Protein AF-A0A956Z3G6-F1 (afdb_monomer_lite)

Radius of gyration: 27.06 Å; chains: 1; bounding box: 67×21×64 Å

Foldseek 3Di:
DPPVVVVVVVVVVVCVVVCVVPPDVQVVHDDPVLVVVCVPPDPVCSVVVVVCVVVVHDDPVVVLVVVLVVLVVVLVVVLVVLVVVLVVQLVVLVVDPNNVVSNVVSVVVVVVSVVVSVVSVVVSVVSVVPD

pLDDT: mean 86.23, std 11.04, range [49.12, 98.06]

Structure (mmCIF, N/CA/C/O backbone):
data_AF-A0A956Z3G6-F1
#
_entry.id   AF-A0A956Z3G6-F1
#
loop_
_atom_site.group_PDB
_atom_site.id
_atom_site.type_symbol
_atom_site.label_atom_id
_atom_site.label_alt_id
_atom_site.label_comp_id
_atom_site.label_asym_id
_atom_site.label_entity_id
_atom_site.label_seq_id
_atom_site.pdbx_PDB_ins_code
_atom_site.Cartn_x
_atom_site.Cartn_y
_atom_site.Cartn_z
_atom_site.occupancy
_atom_site.B_iso_or_equiv
_atom_site.auth_seq_id
_atom_site.auth_comp_id
_atom_site.auth_asym_id
_atom_site.auth_atom_id
_atom_site.pdbx_PDB_model_num
ATOM 1 N N . MET A 1 1 ? 24.821 -6.915 8.353 1.00 49.12 1 MET A N 1
ATOM 2 C CA . MET A 1 1 ? 24.614 -6.436 6.961 1.00 49.12 1 MET A CA 1
ATOM 3 C C . MET A 1 1 ? 25.472 -5.219 6.574 1.00 49.12 1 MET A C 1
ATOM 5 O O . MET A 1 1 ? 25.495 -4.902 5.392 1.00 49.12 1 MET A O 1
ATOM 9 N N . SER A 1 2 ? 26.184 -4.554 7.500 1.00 59.91 2 SER A N 1
ATOM 10 C CA . SER A 1 2 ? 26.998 -3.356 7.190 1.00 59.91 2 SER A CA 1
ATOM 11 C C . SER A 1 2 ? 28.413 -3.668 6.676 1.00 59.91 2 SER A C 1
ATOM 13 O O . SER A 1 2 ? 28.957 -2.922 5.877 1.00 59.91 2 SER A O 1
ATOM 15 N N . GLU A 1 3 ? 28.982 -4.803 7.076 1.00 60.00 3 GLU A N 1
ATOM 16 C CA . GLU A 1 3 ? 30.395 -5.154 6.854 1.00 60.00 3 GLU A CA 1
ATOM 17 C C . GLU A 1 3 ? 30.741 -5.454 5.382 1.00 60.00 3 GLU A C 1
ATOM 19 O O . GLU A 1 3 ? 31.799 -5.072 4.898 1.00 60.00 3 GLU A O 1
ATOM 24 N N . ARG A 1 4 ? 29.802 -6.040 4.618 1.00 61.00 4 ARG A N 1
ATOM 25 C CA . ARG A 1 4 ? 29.983 -6.312 3.176 1.00 61.00 4 ARG A CA 1
ATOM 26 C C . ARG A 1 4 ? 30.015 -5.057 2.304 1.00 61.00 4 ARG A C 1
ATOM 28 O O . ARG A 1 4 ? 30.568 -5.111 1.215 1.00 61.00 4 ARG A O 1
ATOM 35 N N . ARG A 1 5 ? 29.394 -3.962 2.753 1.00 66.38 5 ARG A N 1
ATOM 36 C CA . ARG A 1 5 ? 29.357 -2.703 1.996 1.00 66.38 5 ARG A CA 1
ATOM 37 C C . ARG A 1 5 ? 30.743 -2.053 2.006 1.00 66.38 5 ARG A C 1
ATOM 39 O O . ARG A 1 5 ? 31.281 -1.766 0.950 1.00 66.38 5 ARG A O 1
ATOM 46 N N . ASN A 1 6 ? 31.367 -2.028 3.184 1.00 82.31 6 ASN A N 1
ATOM 47 C CA . ASN A 1 6 ? 32.700 -1.466 3.387 1.00 82.31 6 ASN A CA 1
ATOM 48 C C . ASN A 1 6 ? 33.792 -2.191 2.581 1.00 82.31 6 ASN A C 1
ATOM 50 O O . ASN A 1 6 ? 34.652 -1.532 2.014 1.00 82.31 6 ASN A O 1
ATOM 54 N N . LEU A 1 7 ? 33.739 -3.528 2.485 1.00 88.00 7 LEU A N 1
ATOM 55 C CA . LEU A 1 7 ? 34.711 -4.292 1.690 1.00 88.00 7 LEU A CA 1
ATOM 56 C C . LEU A 1 7 ? 34.585 -4.004 0.186 1.00 88.00 7 LEU A C 1
ATOM 58 O O . LEU A 1 7 ? 35.588 -3.882 -0.509 1.00 88.00 7 LEU A O 1
ATOM 62 N N . ILE A 1 8 ? 33.355 -3.904 -0.328 1.00 88.88 8 ILE A N 1
ATOM 63 C CA . ILE A 1 8 ? 33.118 -3.586 -1.743 1.00 88.88 8 ILE A CA 1
ATOM 64 C C . ILE A 1 8 ? 33.605 -2.168 -2.053 1.00 88.88 8 ILE A C 1
ATOM 66 O O . ILE A 1 8 ? 34.256 -1.965 -3.075 1.00 88.88 8 ILE A O 1
ATOM 70 N N . ASP A 1 9 ? 33.340 -1.214 -1.162 1.00 87.69 9 ASP A N 1
ATOM 71 C CA . ASP A 1 9 ? 33.7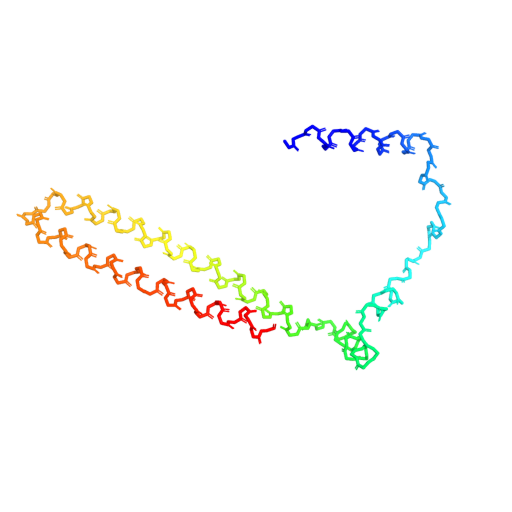77 0.173 -1.320 1.00 87.69 9 ASP A CA 1
ATOM 72 C C . ASP A 1 9 ? 35.314 0.291 -1.316 1.00 87.69 9 ASP A C 1
ATOM 74 O O . ASP A 1 9 ? 35.877 1.039 -2.117 1.00 87.69 9 ASP A O 1
ATOM 78 N N . GLU A 1 10 ? 36.006 -0.490 -0.478 1.00 89.50 10 GLU A N 1
ATOM 79 C CA . GLU A 1 10 ? 37.473 -0.553 -0.441 1.00 89.50 10 GLU A CA 1
ATOM 80 C C . GLU A 1 10 ? 38.055 -1.146 -1.735 1.00 89.50 10 GLU A C 1
ATOM 82 O O . GLU A 1 10 ? 38.951 -0.554 -2.337 1.00 89.50 10 GLU A O 1
ATOM 87 N N . ILE A 1 11 ? 37.485 -2.252 -2.231 1.00 91.44 11 ILE A N 1
ATOM 88 C CA . ILE A 1 11 ? 37.887 -2.881 -3.502 1.00 91.44 11 ILE A CA 1
ATOM 89 C C . ILE A 1 11 ? 37.675 -1.927 -4.684 1.00 91.44 11 ILE A C 1
ATOM 91 O O . ILE A 1 11 ? 38.543 -1.813 -5.553 1.00 91.44 11 ILE A O 1
ATOM 95 N N . LEU A 1 12 ? 36.534 -1.233 -4.722 1.00 89.12 12 LEU A N 1
ATOM 96 C CA . LEU A 1 12 ? 36.237 -0.247 -5.760 1.00 89.12 12 LEU A CA 1
ATOM 97 C C . LEU A 1 12 ? 37.218 0.925 -5.695 1.00 89.12 12 LEU A C 1
ATOM 99 O O . LEU A 1 12 ? 37.773 1.306 -6.724 1.00 89.12 12 LEU A O 1
ATOM 103 N N . GLY A 1 13 ? 37.475 1.466 -4.501 1.00 90.00 13 GLY A N 1
ATOM 104 C CA . GLY A 1 13 ? 38.431 2.556 -4.300 1.00 90.00 13 GLY A CA 1
ATOM 105 C C . GLY A 1 13 ? 39.847 2.192 -4.749 1.00 90.00 13 GLY A C 1
ATOM 106 O O . GLY A 1 13 ? 40.528 2.989 -5.394 1.00 90.00 13 GLY A O 1
ATOM 107 N N . ASP A 1 14 ? 40.277 0.967 -4.471 1.00 92.50 14 ASP A N 1
ATOM 108 C CA . ASP A 1 14 ? 41.540 0.404 -4.942 1.00 92.50 14 ASP A CA 1
ATOM 109 C C . ASP A 1 14 ? 41.616 0.286 -6.466 1.00 92.50 14 ASP A C 1
ATOM 111 O O . ASP A 1 14 ? 42.612 0.695 -7.064 1.00 92.50 14 ASP A O 1
ATOM 115 N N . ALA A 1 15 ? 40.561 -0.221 -7.103 1.00 88.75 15 ALA A N 1
ATOM 116 C CA . ALA A 1 15 ? 40.484 -0.333 -8.557 1.00 88.75 15 ALA A CA 1
ATOM 117 C C . ALA A 1 15 ? 40.485 1.047 -9.246 1.00 88.75 15 ALA A C 1
ATOM 119 O O . ALA A 1 15 ? 41.170 1.229 -10.254 1.00 88.75 15 ALA A O 1
ATOM 120 N N . PHE A 1 16 ? 39.816 2.051 -8.662 1.00 88.00 16 PHE A N 1
ATOM 121 C CA . PHE A 1 16 ? 39.911 3.446 -9.115 1.00 88.00 16 PHE A CA 1
ATOM 122 C C . PHE A 1 16 ? 41.337 3.992 -8.997 1.00 88.00 16 PHE A C 1
ATOM 124 O O . PHE A 1 16 ? 41.838 4.590 -9.945 1.00 88.00 16 PHE A O 1
ATOM 131 N N . ARG A 1 17 ? 42.028 3.757 -7.870 1.00 92.06 17 ARG A N 1
ATOM 132 C CA . ARG A 1 17 ? 43.427 4.193 -7.684 1.00 92.06 17 ARG A CA 1
ATOM 133 C C . ARG A 1 17 ? 44.393 3.536 -8.666 1.00 92.06 17 ARG A C 1
ATOM 135 O O . ARG A 1 17 ? 45.384 4.155 -9.040 1.00 92.06 17 ARG A O 1
ATOM 142 N N . ARG A 1 18 ? 44.117 2.294 -9.070 1.00 92.38 18 ARG A N 1
ATOM 143 C CA . ARG A 1 18 ? 44.897 1.561 -10.077 1.00 92.38 18 ARG A CA 1
ATOM 144 C C . ARG A 1 18 ? 44.564 1.962 -11.518 1.00 92.38 18 ARG A C 1
ATOM 146 O O . ARG A 1 18 ? 45.202 1.444 -12.430 1.00 92.38 18 ARG A O 1
ATOM 153 N N . GLY A 1 19 ? 43.604 2.867 -11.729 1.00 89.06 19 GLY A N 1
ATOM 154 C CA . GLY A 1 19 ? 43.183 3.289 -13.064 1.00 89.06 19 GLY A CA 1
ATOM 155 C C . GLY A 1 19 ? 42.500 2.173 -13.855 1.00 89.06 19 GLY A C 1
ATOM 156 O O . GLY A 1 19 ? 42.460 2.228 -15.077 1.00 89.06 19 GLY A O 1
ATOM 157 N N . GLU A 1 20 ? 41.949 1.148 -13.191 1.00 89.12 20 GLU A N 1
ATOM 158 C CA . GLU A 1 20 ? 41.285 0.019 -13.872 1.00 89.12 20 GLU A CA 1
ATOM 159 C C . GLU A 1 20 ? 40.021 0.446 -14.638 1.00 89.12 20 GLU A C 1
ATOM 161 O O . GLU A 1 20 ? 39.548 -0.268 -15.521 1.00 89.12 20 GLU A O 1
ATOM 166 N N . PHE A 1 21 ? 39.485 1.625 -14.314 1.00 84.94 21 PHE A N 1
ATOM 167 C CA . PHE A 1 21 ? 38.363 2.252 -15.011 1.00 84.94 21 PHE A CA 1
ATOM 168 C C . PHE A 1 21 ? 38.803 3.286 -16.061 1.00 84.94 21 PHE A C 1
ATOM 170 O O . PHE A 1 21 ? 37.958 3.795 -16.801 1.00 84.94 21 PHE A O 1
ATOM 177 N N . ASP A 1 22 ? 40.100 3.589 -16.160 1.00 84.94 22 ASP A N 1
ATOM 178 C CA . ASP A 1 22 ? 40.620 4.501 -17.172 1.00 84.94 22 ASP A CA 1
ATOM 179 C C . ASP A 1 22 ? 40.711 3.763 -18.516 1.00 84.94 22 ASP A C 1
ATOM 181 O O . ASP A 1 22 ? 41.276 2.677 -18.622 1.00 84.94 22 ASP A O 1
ATOM 185 N N . ASN A 1 23 ? 40.160 4.361 -19.576 1.00 82.00 23 ASN A N 1
ATOM 186 C CA . ASN A 1 23 ? 40.160 3.812 -20.942 1.00 82.00 23 ASN A CA 1
ATOM 187 C C . ASN A 1 23 ? 39.405 2.484 -21.135 1.00 82.00 23 ASN A C 1
ATOM 189 O O . ASN A 1 23 ? 39.747 1.703 -22.028 1.00 82.00 23 ASN A O 1
ATOM 193 N N . LEU A 1 24 ? 38.334 2.239 -20.373 1.00 86.00 24 LEU A N 1
ATOM 194 C CA . LEU A 1 24 ? 37.428 1.124 -20.658 1.00 86.00 24 LEU A CA 1
ATOM 195 C C . LEU A 1 24 ? 36.953 1.133 -22.125 1.00 86.00 24 LEU A C 1
ATOM 197 O O . LEU A 1 24 ? 36.757 2.209 -22.709 1.00 86.00 24 LEU A O 1
ATOM 201 N N . PRO A 1 25 ? 36.714 -0.041 -22.734 1.00 81.44 25 PRO A N 1
ATOM 202 C CA . PRO A 1 25 ? 36.127 -0.124 -24.064 1.00 81.44 25 PRO A CA 1
ATOM 203 C C . PRO A 1 25 ? 34.827 0.686 -24.137 1.00 81.44 25 PRO A C 1
ATOM 205 O O . PRO A 1 25 ? 33.892 0.453 -23.379 1.00 81.44 25 PRO A O 1
ATOM 208 N N . GLY A 1 26 ? 34.777 1.668 -25.038 1.00 78.25 26 GLY A N 1
ATOM 209 C CA . GLY A 1 26 ? 33.620 2.560 -25.169 1.00 78.25 26 GLY A CA 1
ATOM 210 C C . GLY A 1 26 ? 33.661 3.822 -24.299 1.00 78.25 26 GLY A C 1
ATOM 211 O O . GLY A 1 26 ? 32.722 4.610 -24.368 1.00 78.25 26 GLY A O 1
ATOM 212 N N . THR A 1 27 ? 34.742 4.074 -23.550 1.00 82.50 27 THR A N 1
ATOM 213 C CA . THR A 1 27 ? 34.944 5.338 -22.815 1.00 82.50 27 THR A CA 1
ATOM 214 C C . THR A 1 27 ? 34.772 6.542 -23.745 1.00 82.50 27 THR A C 1
ATOM 216 O O . THR A 1 27 ? 35.353 6.595 -24.830 1.00 82.50 27 THR A O 1
ATOM 219 N N . GLY A 1 28 ? 33.933 7.499 -23.340 1.00 81.00 28 GLY A N 1
ATOM 220 C CA . GLY A 1 28 ? 33.619 8.705 -24.117 1.00 81.00 28 GLY A CA 1
ATOM 221 C C . GLY A 1 28 ? 32.669 8.493 -25.303 1.00 81.00 28 GLY A C 1
ATOM 222 O O . GLY A 1 28 ? 32.290 9.466 -25.953 1.00 81.00 28 GLY A O 1
ATOM 223 N N . LYS A 1 29 ? 32.251 7.254 -25.589 1.00 81.69 29 LYS A N 1
ATOM 224 C CA . LYS A 1 29 ? 31.245 6.946 -26.611 1.00 81.69 29 LYS A CA 1
ATOM 225 C C . LYS A 1 29 ? 29.874 6.784 -25.958 1.00 81.69 29 LYS A C 1
ATOM 227 O O . LYS A 1 29 ? 29.766 6.357 -24.810 1.00 81.69 29 LYS A O 1
ATOM 232 N N . ARG A 1 30 ? 28.810 7.114 -26.698 1.00 77.31 30 ARG A N 1
ATOM 233 C CA . ARG A 1 30 ? 27.439 6.800 -26.274 1.00 77.31 30 ARG A CA 1
ATOM 234 C C . ARG A 1 30 ? 27.341 5.285 -26.082 1.00 77.31 30 ARG A C 1
ATOM 236 O O . ARG A 1 30 ? 27.703 4.532 -26.983 1.00 77.31 30 ARG A O 1
ATOM 243 N N . LEU A 1 31 ? 26.863 4.862 -24.915 1.00 73.75 31 LEU A N 1
ATOM 244 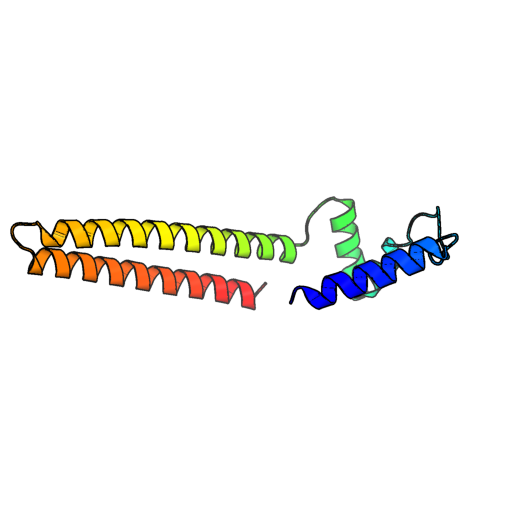C CA . LEU A 1 31 ? 26.532 3.463 -24.655 1.00 73.75 31 LEU A CA 1
ATOM 245 C C . LEU A 1 31 ? 25.527 2.988 -25.717 1.00 73.75 31 LEU A C 1
ATOM 247 O O . LEU A 1 31 ? 24.555 3.692 -25.999 1.00 73.75 31 LEU A O 1
ATOM 251 N N . ALA A 1 32 ? 25.742 1.808 -26.295 1.00 69.50 32 ALA A N 1
ATOM 252 C CA . ALA A 1 32 ? 24.835 1.201 -27.271 1.00 69.50 32 ALA A CA 1
A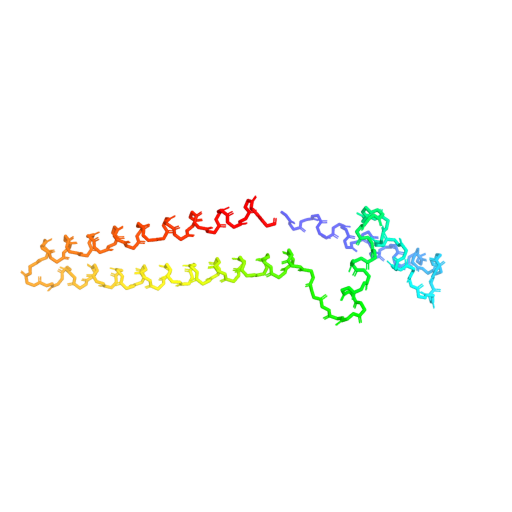TOM 253 C C . ALA A 1 32 ? 23.611 0.569 -26.574 1.00 69.50 32 ALA A C 1
ATOM 255 O O . ALA A 1 32 ? 23.315 -0.607 -26.730 1.00 69.50 32 ALA A O 1
ATOM 256 N N . ILE A 1 33 ? 22.907 1.359 -25.758 1.00 64.69 33 ILE A N 1
ATOM 257 C CA . ILE A 1 33 ? 21.830 0.873 -24.879 1.00 64.69 33 ILE A CA 1
ATOM 258 C C . ILE A 1 33 ? 20.611 0.399 -25.694 1.00 64.69 33 ILE A C 1
ATOM 260 O O . ILE A 1 33 ? 19.848 -0.444 -25.234 1.00 64.69 33 ILE A O 1
ATOM 264 N N . GLU A 1 34 ? 20.397 0.954 -26.893 1.00 60.88 34 GLU A N 1
ATOM 265 C CA . GLU A 1 34 ? 19.250 0.608 -27.741 1.00 60.88 34 GLU A CA 1
ATOM 266 C C . GLU A 1 34 ? 19.273 -0.849 -28.239 1.00 60.88 34 GLU A C 1
ATOM 268 O O . GLU A 1 34 ? 18.227 -1.495 -28.215 1.00 60.88 34 GLU A O 1
ATOM 273 N N . ASP A 1 35 ? 20.435 -1.379 -28.631 1.00 58.12 35 ASP A N 1
ATOM 274 C CA . ASP A 1 35 ? 20.545 -2.748 -29.162 1.00 58.12 35 ASP A CA 1
ATOM 275 C C . ASP A 1 35 ? 20.504 -3.802 -28.039 1.00 58.12 35 ASP A C 1
ATOM 277 O O . ASP A 1 35 ? 19.898 -4.870 -28.182 1.00 58.12 35 ASP A O 1
ATOM 281 N N . ASP A 1 36 ? 21.071 -3.475 -26.875 1.00 58.22 36 ASP A N 1
ATOM 282 C CA . ASP A 1 36 ? 21.125 -4.382 -25.725 1.00 58.22 36 ASP A CA 1
ATOM 283 C C . ASP A 1 36 ? 19.768 -4.525 -25.014 1.00 58.22 36 ASP A C 1
ATOM 285 O O . ASP A 1 36 ? 19.443 -5.602 -24.518 1.00 58.22 36 ASP A O 1
ATOM 289 N N . LEU A 1 37 ? 18.932 -3.477 -24.982 1.00 58.78 37 LEU A N 1
ATOM 290 C CA . LEU A 1 37 ? 17.595 -3.538 -24.365 1.00 58.78 37 LEU A CA 1
ATOM 291 C C . LEU A 1 37 ? 16.607 -4.381 -25.182 1.00 58.78 37 LEU A C 1
ATOM 293 O O . LEU A 1 37 ? 15.831 -5.145 -24.609 1.00 58.78 37 LEU A O 1
ATOM 297 N N . ASP A 1 38 ? 16.661 -4.281 -26.511 1.00 64.25 38 ASP A N 1
ATOM 298 C CA . ASP A 1 38 ? 15.790 -5.031 -27.423 1.00 64.25 38 ASP A CA 1
ATOM 299 C C . ASP A 1 38 ? 16.174 -6.518 -27.520 1.00 64.25 38 ASP A C 1
ATOM 301 O O . ASP A 1 38 ? 15.361 -7.348 -27.940 1.00 64.25 38 ASP A O 1
ATOM 305 N N . THR A 1 39 ? 17.388 -6.873 -27.087 1.00 66.62 39 THR A N 1
ATOM 306 C CA . THR A 1 39 ? 17.873 -8.259 -27.021 1.00 66.62 39 THR A CA 1
ATOM 307 C C . THR A 1 39 ? 17.097 -9.091 -25.993 1.00 66.62 39 THR A C 1
ATOM 309 O O . THR A 1 39 ? 16.864 -10.280 -26.215 1.00 66.62 39 THR A O 1
ATOM 312 N N . TYR A 1 40 ? 16.617 -8.469 -24.911 1.00 70.81 40 TYR A N 1
ATOM 313 C CA . TYR A 1 40 ? 15.788 -9.125 -23.889 1.00 70.81 40 TYR A CA 1
ATOM 314 C C . TYR A 1 40 ? 14.286 -9.091 -24.207 1.00 70.81 40 TYR A C 1
ATOM 316 O O . TYR A 1 40 ? 13.483 -9.637 -23.449 1.00 70.81 40 TYR A O 1
ATOM 324 N N . VAL A 1 41 ? 13.896 -8.465 -25.321 1.00 74.25 41 VAL A N 1
ATOM 325 C CA . VAL A 1 41 ? 12.508 -8.394 -25.785 1.00 74.25 41 VAL A CA 1
ATOM 326 C C . VAL A 1 41 ? 12.315 -9.394 -26.934 1.00 74.25 41 VAL A C 1
ATOM 328 O O . VAL A 1 41 ? 13.098 -9.386 -27.896 1.00 74.25 41 VAL A O 1
ATOM 331 N N . PRO A 1 42 ? 11.279 -10.254 -26.883 1.00 83.31 42 PRO A N 1
ATOM 332 C CA . PRO A 1 42 ? 10.936 -11.130 -27.998 1.00 83.31 42 PRO A CA 1
ATOM 333 C C . PRO A 1 42 ? 10.805 -10.341 -29.316 1.00 83.31 42 PRO A C 1
ATOM 335 O O . PRO A 1 42 ? 10.272 -9.225 -29.293 1.00 83.31 42 PRO A O 1
ATOM 338 N N . PRO A 1 43 ? 11.290 -10.865 -30.461 1.00 81.38 43 PRO A N 1
ATOM 339 C CA . PRO A 1 43 ? 11.285 -10.154 -31.744 1.00 81.38 43 PRO A CA 1
ATOM 340 C C . PRO A 1 43 ? 9.954 -9.494 -32.107 1.00 81.38 43 PRO A C 1
ATOM 342 O O . PRO A 1 43 ? 9.932 -8.359 -32.581 1.00 81.38 43 PRO A O 1
ATOM 345 N N . GLU A 1 44 ? 8.856 -10.186 -31.830 1.00 82.00 44 GLU A N 1
ATOM 346 C CA . GLU A 1 44 ? 7.483 -9.762 -32.072 1.00 82.00 44 GLU A CA 1
ATOM 347 C C . GLU A 1 44 ? 7.051 -8.536 -31.246 1.00 82.00 44 GLU A C 1
ATOM 349 O O . GLU A 1 44 ? 6.160 -7.803 -31.668 1.00 82.00 44 GLU A O 1
ATOM 354 N N . MET A 1 45 ? 7.691 -8.266 -30.102 1.00 80.00 45 MET A N 1
ATOM 355 C CA . MET A 1 45 ? 7.333 -7.169 -29.190 1.00 80.00 45 MET A CA 1
ATOM 356 C C . MET A 1 45 ? 8.232 -5.932 -29.322 1.00 80.00 45 MET A C 1
ATOM 358 O O . MET A 1 45 ? 7.848 -4.845 -28.884 1.00 80.00 45 MET A O 1
ATOM 362 N N . ARG A 1 46 ? 9.404 -6.051 -29.962 1.00 82.50 46 ARG A N 1
ATOM 363 C CA . ARG A 1 46 ? 10.381 -4.948 -30.073 1.00 82.50 46 ARG A CA 1
ATOM 364 C C . ARG A 1 46 ? 9.812 -3.711 -30.752 1.00 82.50 46 ARG A C 1
ATOM 366 O O . ARG A 1 46 ? 10.022 -2.605 -30.268 1.00 82.50 46 ARG A O 1
ATOM 373 N N . MET A 1 47 ? 9.073 -3.881 -31.852 1.00 78.19 47 MET A N 1
ATOM 374 C CA . MET A 1 47 ? 8.518 -2.742 -32.591 1.00 78.19 47 MET A CA 1
ATOM 375 C C . MET A 1 47 ? 7.506 -1.968 -31.738 1.00 78.19 47 MET A C 1
ATOM 377 O O . MET A 1 47 ? 7.577 -0.745 -31.665 1.00 78.19 47 MET A O 1
ATOM 381 N N . ALA A 1 48 ? 6.627 -2.675 -31.022 1.00 77.25 48 ALA A N 1
ATOM 382 C CA . ALA A 1 48 ? 5.664 -2.057 -30.115 1.00 77.25 48 ALA A CA 1
ATOM 383 C C . ALA A 1 48 ? 6.359 -1.311 -28.961 1.00 77.25 48 ALA A C 1
ATOM 385 O O . ALA A 1 48 ? 6.027 -0.162 -28.677 1.00 77.25 48 ALA A O 1
ATOM 386 N N . HIS A 1 49 ? 7.372 -1.919 -28.334 1.00 73.88 49 HIS A N 1
ATOM 387 C CA . HIS A 1 49 ? 8.142 -1.284 -27.258 1.00 73.88 49 HIS A CA 1
ATOM 388 C C . HIS A 1 49 ? 8.922 -0.054 -27.739 1.00 73.88 49 HIS A C 1
ATOM 390 O O . HIS A 1 49 ? 8.948 0.969 -27.051 1.00 73.88 49 HIS A O 1
ATOM 396 N N . ARG A 1 50 ? 9.520 -0.123 -28.933 1.00 76.19 50 ARG A N 1
ATOM 397 C CA . ARG A 1 50 ? 10.251 0.995 -29.536 1.00 76.19 50 ARG A CA 1
ATOM 398 C C . ARG A 1 50 ? 9.317 2.166 -29.847 1.00 76.19 50 ARG A C 1
ATOM 400 O O . ARG A 1 50 ? 9.635 3.290 -29.474 1.00 76.19 50 ARG A O 1
ATOM 407 N N . MET A 1 51 ? 8.130 1.900 -30.397 1.00 76.81 51 MET A N 1
ATOM 408 C CA . MET A 1 51 ? 7.104 2.927 -30.629 1.00 76.81 51 MET A CA 1
ATOM 409 C C . MET A 1 51 ? 6.625 3.584 -29.327 1.00 76.81 51 MET A C 1
ATOM 411 O O . MET A 1 51 ? 6.466 4.804 -29.279 1.00 76.81 51 MET A O 1
ATOM 415 N N . LEU A 1 52 ? 6.428 2.812 -28.252 1.00 77.50 52 LEU A N 1
ATOM 416 C CA . LEU A 1 52 ? 6.080 3.360 -26.932 1.00 77.50 52 LEU A CA 1
ATOM 417 C C . LEU A 1 52 ? 7.194 4.265 -26.385 1.00 77.50 52 LEU A C 1
ATOM 419 O O . LEU A 1 52 ? 6.925 5.376 -25.929 1.00 77.50 52 LEU A O 1
ATOM 423 N N . LYS A 1 53 ? 8.455 3.831 -26.495 1.00 71.56 53 LYS A N 1
ATOM 424 C CA . LYS A 1 53 ? 9.623 4.613 -26.069 1.00 71.56 53 LYS A CA 1
ATOM 425 C C . LYS A 1 53 ? 9.754 5.920 -26.860 1.00 71.56 53 LYS A C 1
ATOM 427 O O . LYS A 1 53 ? 9.958 6.970 -26.260 1.00 71.56 53 LYS A O 1
ATOM 432 N N . GLU A 1 54 ? 9.604 5.867 -28.182 1.00 75.00 54 GLU A N 1
ATOM 433 C CA . GLU A 1 54 ? 9.687 7.033 -29.076 1.00 75.00 54 GLU A CA 1
ATOM 434 C C . GLU A 1 54 ? 8.540 8.031 -28.866 1.00 75.00 54 GLU A C 1
ATOM 436 O O . GLU A 1 54 ? 8.748 9.239 -28.955 1.00 75.00 54 GLU A O 1
ATOM 441 N N . SER A 1 55 ? 7.344 7.548 -28.524 1.00 78.31 55 SER A N 1
ATOM 442 C CA . SER A 1 55 ? 6.187 8.392 -28.183 1.00 78.31 55 SER A CA 1
ATOM 443 C C . SER A 1 55 ? 6.204 8.902 -26.737 1.00 78.31 55 SER A C 1
ATOM 445 O O . SER A 1 55 ? 5.278 9.595 -26.314 1.00 78.31 55 SER A O 1
ATOM 447 N N . ASN A 1 56 ? 7.262 8.594 -25.977 1.00 72.81 56 ASN A N 1
ATOM 448 C CA . ASN A 1 56 ? 7.403 8.943 -24.565 1.00 72.81 56 ASN A CA 1
ATOM 449 C C . ASN A 1 56 ? 6.245 8.391 -23.697 1.00 72.81 56 ASN A C 1
ATOM 451 O O . ASN A 1 56 ? 5.890 8.977 -22.668 1.00 72.81 56 ASN A O 1
ATOM 455 N N . MET A 1 57 ? 5.655 7.266 -24.122 1.00 75.25 57 MET A N 1
ATOM 456 C CA . MET A 1 57 ? 4.552 6.564 -23.464 1.00 75.25 57 MET A CA 1
ATOM 457 C C . MET A 1 57 ? 5.074 5.384 -22.636 1.00 75.25 57 MET A C 1
ATOM 459 O O . MET A 1 57 ? 6.070 4.742 -22.962 1.00 75.25 57 MET A O 1
ATOM 463 N N . THR A 1 58 ? 4.396 5.103 -21.524 1.00 77.50 58 THR A N 1
ATOM 464 C CA . THR A 1 58 ? 4.769 4.027 -20.597 1.00 77.50 58 THR A CA 1
ATOM 465 C C . THR A 1 58 ? 4.009 2.747 -20.958 1.00 77.50 58 THR A C 1
ATOM 467 O O . THR A 1 58 ? 2.793 2.832 -21.112 1.00 77.50 58 THR A O 1
ATOM 470 N N . PRO A 1 59 ? 4.673 1.580 -21.069 1.00 82.00 59 PRO A N 1
ATOM 471 C CA . PRO A 1 59 ? 3.993 0.297 -21.234 1.00 82.00 59 PRO A CA 1
ATOM 472 C C . PRO A 1 59 ? 2.917 0.046 -20.172 1.00 82.00 59 PRO A C 1
ATOM 474 O O . PRO A 1 59 ? 3.118 0.359 -18.995 1.00 82.00 59 PRO A O 1
ATOM 477 N N . ASP A 1 60 ? 1.813 -0.582 -20.577 1.00 82.06 60 ASP A N 1
ATOM 478 C CA . ASP A 1 60 ? 0.634 -0.790 -19.724 1.00 82.06 60 ASP A CA 1
ATOM 479 C C . ASP A 1 60 ? 0.964 -1.516 -18.412 1.00 82.06 60 ASP A C 1
ATOM 481 O O . ASP A 1 60 ? 0.493 -1.118 -17.350 1.00 82.06 60 ASP A O 1
ATOM 485 N N . TRP A 1 61 ? 1.849 -2.517 -18.447 1.00 83.38 61 TRP A N 1
ATOM 486 C CA . TRP A 1 61 ? 2.273 -3.265 -17.258 1.00 83.38 61 TRP A CA 1
ATOM 487 C C . TRP A 1 61 ? 3.059 -2.405 -16.250 1.00 83.38 61 TRP A C 1
ATOM 489 O O . TRP A 1 61 ? 2.923 -2.596 -15.041 1.00 83.38 61 TRP A O 1
ATOM 499 N N . ILE A 1 62 ? 3.840 -1.415 -16.710 1.00 87.06 62 ILE A N 1
ATOM 500 C CA . ILE A 1 62 ? 4.516 -0.457 -15.815 1.00 87.06 62 ILE A CA 1
ATOM 501 C C . ILE A 1 62 ? 3.477 0.459 -15.168 1.00 87.06 62 ILE A C 1
ATOM 503 O O . ILE A 1 62 ? 3.534 0.715 -13.962 1.00 87.06 62 ILE A O 1
ATOM 507 N N . ALA A 1 63 ? 2.528 0.959 -15.963 1.00 89.19 63 ALA A N 1
ATOM 508 C CA . ALA A 1 63 ? 1.469 1.829 -15.467 1.00 89.19 63 ALA A CA 1
ATOM 509 C C . ALA A 1 63 ? 0.583 1.105 -14.437 1.00 89.19 63 ALA A C 1
ATOM 511 O O . ALA A 1 63 ? 0.315 1.653 -13.364 1.00 89.19 63 ALA A O 1
ATOM 512 N N . GLU A 1 64 ? 0.191 -0.138 -14.719 1.00 91.69 64 GLU A N 1
ATOM 513 C CA . GLU A 1 64 ? -0.610 -0.965 -13.814 1.00 91.69 64 GLU A CA 1
ATOM 514 C C . GLU A 1 64 ? 0.172 -1.336 -12.548 1.00 91.69 64 GLU A C 1
ATOM 516 O O . GLU A 1 64 ? -0.364 -1.219 -11.444 1.00 91.69 64 GLU A O 1
ATOM 521 N N . GLY A 1 65 ? 1.464 -1.665 -12.671 1.00 92.88 65 GLY A N 1
ATOM 522 C CA . GLY A 1 65 ? 2.348 -1.888 -11.525 1.00 92.88 65 GLY A CA 1
ATOM 523 C C . GLY A 1 65 ? 2.392 -0.683 -10.583 1.00 92.88 65 GLY A C 1
ATOM 524 O O . GLY A 1 65 ? 2.150 -0.818 -9.382 1.00 92.88 65 GLY A O 1
ATOM 525 N N . LYS A 1 66 ? 2.574 0.524 -11.129 1.00 93.19 66 LYS A N 1
ATOM 526 C CA . LYS A 1 66 ? 2.530 1.764 -10.341 1.00 93.19 66 LYS A CA 1
ATOM 527 C C . LYS A 1 66 ? 1.162 1.988 -9.689 1.00 93.19 66 LYS A C 1
ATOM 529 O O . LYS A 1 66 ? 1.077 2.359 -8.520 1.00 93.19 66 LYS A O 1
ATOM 534 N N . ALA A 1 67 ? 0.076 1.716 -10.410 1.00 95.38 67 ALA A N 1
ATOM 535 C CA . ALA A 1 67 ? -1.275 1.826 -9.867 1.00 95.38 67 ALA A CA 1
ATOM 536 C C . ALA A 1 67 ? -1.549 0.812 -8.736 1.00 95.38 67 ALA A C 1
ATOM 538 O O . ALA A 1 67 ? -2.364 1.078 -7.844 1.00 95.38 67 ALA A O 1
ATOM 539 N N . ILE A 1 68 ? -0.911 -0.361 -8.762 1.00 96.75 68 ILE A N 1
ATOM 540 C CA . ILE A 1 68 ? -0.952 -1.352 -7.680 1.00 96.75 68 ILE A CA 1
ATOM 541 C C . ILE A 1 68 ? -0.188 -0.837 -6.456 1.00 96.75 68 ILE A C 1
ATOM 543 O O . ILE A 1 68 ? -0.735 -0.870 -5.351 1.00 96.75 68 ILE A O 1
ATOM 547 N N . GLU A 1 69 ? 1.027 -0.316 -6.639 1.00 96.62 69 GLU A N 1
ATOM 548 C CA . GLU A 1 69 ? 1.835 0.272 -5.560 1.00 96.62 69 GLU A CA 1
ATOM 549 C C . GLU A 1 69 ? 1.101 1.429 -4.865 1.00 96.62 69 GLU A C 1
ATOM 551 O O . GLU A 1 69 ? 0.986 1.464 -3.634 1.00 96.62 69 GLU A O 1
ATOM 556 N N . ASP A 1 70 ? 0.507 2.335 -5.644 1.00 97.69 70 ASP A N 1
ATOM 557 C CA . ASP A 1 70 ? -0.284 3.452 -5.123 1.00 97.69 70 ASP A CA 1
ATOM 558 C C . ASP A 1 70 ? -1.514 2.965 -4.338 1.00 97.69 70 ASP A C 1
ATOM 560 O O . ASP A 1 70 ? -1.841 3.497 -3.265 1.00 97.69 70 ASP A O 1
ATOM 564 N N . ALA A 1 71 ? -2.189 1.921 -4.831 1.00 97.06 71 ALA A N 1
ATOM 565 C CA . ALA A 1 71 ? -3.321 1.308 -4.142 1.00 97.06 71 ALA A CA 1
ATOM 566 C C . ALA A 1 71 ? -2.903 0.676 -2.804 1.00 97.06 71 ALA A C 1
ATOM 568 O O . ALA A 1 71 ? -3.590 0.876 -1.796 1.00 97.06 71 ALA A O 1
ATOM 569 N N . GLN A 1 72 ? -1.764 -0.023 -2.760 1.00 97.75 72 GLN A N 1
ATOM 570 C CA . GLN A 1 72 ? -1.202 -0.577 -1.526 1.00 97.75 72 GLN A CA 1
ATOM 571 C C . GLN A 1 72 ? -0.867 0.530 -0.520 1.00 97.75 72 GLN A C 1
ATOM 573 O O . GLN A 1 72 ? -1.296 0.469 0.637 1.00 97.75 72 GLN A O 1
ATOM 578 N N . ALA A 1 73 ? -0.166 1.580 -0.956 1.00 97.81 73 ALA A N 1
ATOM 579 C CA . ALA A 1 73 ? 0.198 2.704 -0.099 1.00 97.81 73 ALA A CA 1
ATOM 580 C C . ALA A 1 73 ? -1.043 3.395 0.489 1.00 97.81 73 ALA A C 1
ATOM 582 O O . ALA A 1 73 ? -1.096 3.700 1.686 1.00 97.81 73 ALA A O 1
ATO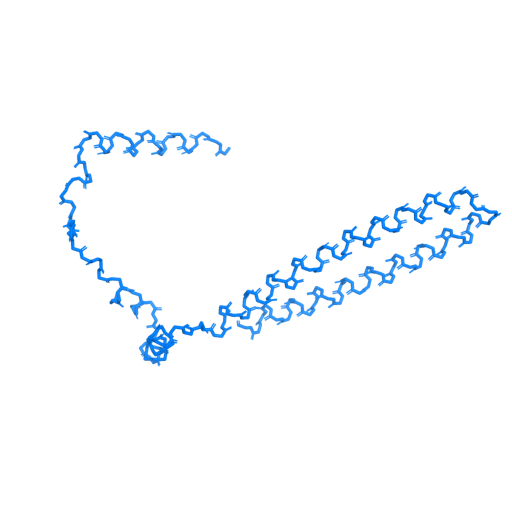M 583 N N . LYS A 1 74 ? -2.080 3.609 -0.330 1.00 97.81 74 LYS A N 1
ATOM 584 C CA . LYS A 1 74 ? -3.358 4.179 0.116 1.00 97.81 74 LYS A CA 1
ATOM 585 C C . LYS A 1 74 ? -4.063 3.277 1.129 1.00 97.81 74 LYS A C 1
ATOM 587 O O . LYS A 1 74 ? -4.568 3.779 2.137 1.00 97.81 74 LYS A O 1
ATOM 592 N N . LEU A 1 75 ? -4.081 1.967 0.891 1.00 97.50 75 LEU A N 1
ATOM 593 C CA . LEU A 1 75 ? -4.705 0.996 1.784 1.00 97.50 75 LEU A CA 1
ATOM 594 C C . LEU A 1 75 ? -4.013 0.958 3.155 1.00 97.50 75 LEU A C 1
ATOM 596 O O . LEU A 1 75 ? -4.690 0.986 4.184 1.00 97.50 75 LEU A O 1
ATOM 600 N N . LEU A 1 76 ? -2.677 0.984 3.183 1.00 96.94 76 LEU A N 1
ATOM 601 C CA . LEU A 1 76 ? -1.899 1.032 4.424 1.00 96.94 76 LEU A CA 1
ATOM 602 C C . LEU A 1 76 ? -2.157 2.317 5.220 1.00 96.94 76 LEU A C 1
ATOM 604 O O . LEU A 1 76 ? -2.403 2.251 6.425 1.00 96.94 76 LEU A O 1
ATOM 608 N N . ARG A 1 77 ? -2.172 3.483 4.557 1.00 98.06 77 ARG A N 1
ATOM 609 C CA . ARG A 1 77 ? -2.496 4.769 5.207 1.00 98.06 77 ARG A CA 1
ATOM 610 C C . ARG A 1 77 ? -3.892 4.752 5.826 1.00 98.06 77 ARG A C 1
ATOM 612 O O . ARG A 1 77 ? -4.073 5.207 6.954 1.00 98.06 77 ARG A O 1
ATOM 619 N N . LYS A 1 78 ? -4.874 4.198 5.109 1.00 97.00 78 LYS A N 1
ATOM 620 C CA . LYS A 1 78 ? -6.248 4.060 5.602 1.00 97.00 78 LYS A CA 1
ATOM 621 C C . LYS A 1 78 ? -6.321 3.139 6.821 1.00 97.00 78 LYS A C 1
ATOM 623 O O . LYS A 1 78 ? -6.900 3.535 7.826 1.00 97.00 78 LYS A O 1
ATOM 628 N N . LEU A 1 79 ? -5.678 1.968 6.774 1.00 96.06 79 LEU A N 1
ATOM 629 C CA . LEU A 1 79 ? -5.635 1.042 7.911 1.00 96.06 79 LEU A CA 1
ATOM 630 C C . LEU A 1 79 ? -5.005 1.694 9.151 1.00 96.06 79 LEU A C 1
ATOM 632 O O . LEU A 1 79 ? -5.516 1.533 10.256 1.00 96.06 79 LEU A O 1
ATOM 636 N N . GLN A 1 80 ? -3.920 2.455 8.976 1.00 96.31 80 GLN A N 1
ATOM 637 C CA . GLN A 1 80 ? -3.288 3.198 10.069 1.00 96.31 80 GLN A CA 1
ATOM 638 C C . GLN A 1 80 ? -4.229 4.252 10.671 1.00 96.31 80 GLN A C 1
ATOM 640 O O . GLN A 1 80 ? -4.301 4.378 11.894 1.00 96.31 80 GLN A O 1
ATOM 645 N N . ALA A 1 81 ? -4.956 4.999 9.836 1.00 96.56 81 ALA A N 1
ATOM 646 C CA . ALA A 1 81 ? -5.936 5.980 10.299 1.00 96.56 81 ALA A CA 1
ATOM 647 C C . ALA A 1 81 ? -7.099 5.314 11.056 1.00 96.56 81 ALA A C 1
ATOM 649 O O . ALA A 1 81 ? -7.437 5.747 12.159 1.00 96.56 81 ALA A O 1
ATOM 650 N N . ASP A 1 82 ? -7.649 4.224 10.516 1.00 96.38 82 ASP A N 1
ATOM 651 C CA . ASP A 1 82 ? -8.719 3.457 11.157 1.00 96.38 82 ASP A CA 1
ATOM 652 C C . ASP A 1 82 ? -8.259 2.871 12.502 1.00 96.38 82 ASP A C 1
ATOM 654 O O . ASP A 1 82 ? -8.984 2.951 13.494 1.00 96.38 82 ASP A O 1
ATOM 658 N N . ALA A 1 83 ? -7.035 2.339 12.575 1.00 94.44 83 ALA A N 1
ATOM 659 C CA . ALA A 1 83 ? -6.466 1.807 13.812 1.00 94.44 83 ALA A CA 1
ATOM 660 C C . ALA A 1 83 ? -6.332 2.887 14.899 1.00 94.44 83 ALA A C 1
ATOM 662 O O . ALA A 1 83 ? -6.699 2.643 16.050 1.00 94.44 83 ALA A O 1
ATOM 663 N N . ARG A 1 84 ? -5.869 4.094 14.538 1.00 96.25 84 ARG A N 1
ATOM 664 C CA . ARG A 1 84 ? -5.795 5.239 15.465 1.00 96.25 84 ARG A CA 1
ATOM 665 C C . ARG A 1 84 ? -7.177 5.647 15.969 1.00 96.25 84 ARG A C 1
ATOM 667 O O . ARG A 1 84 ? -7.351 5.853 17.168 1.00 96.25 84 ARG A O 1
ATOM 674 N N . LEU A 1 85 ? -8.161 5.722 15.072 1.00 95.06 85 LEU A N 1
ATOM 675 C CA . LEU A 1 85 ? -9.536 6.064 15.433 1.00 95.06 85 LEU A CA 1
ATOM 676 C C . LEU A 1 85 ? -10.125 5.042 16.413 1.00 95.06 85 LEU A C 1
ATOM 678 O O . LEU A 1 85 ? -10.677 5.419 17.444 1.00 95.06 85 LEU A O 1
ATOM 682 N N . ILE A 1 86 ? -9.969 3.750 16.123 1.00 94.44 86 ILE A N 1
ATOM 683 C CA . ILE A 1 86 ? -10.457 2.663 16.981 1.00 94.44 86 ILE A CA 1
ATOM 684 C C . ILE A 1 86 ? -9.746 2.664 18.336 1.00 94.44 86 ILE A C 1
ATOM 686 O O . ILE A 1 86 ? -10.381 2.424 19.360 1.00 94.44 86 ILE A O 1
ATOM 690 N N . GLN A 1 87 ? -8.447 2.965 18.376 1.00 92.19 87 GLN A N 1
ATOM 691 C CA . GLN A 1 87 ? -7.713 3.102 19.632 1.00 92.19 87 GLN A CA 1
ATOM 692 C C . GLN A 1 87 ? -8.281 4.231 20.505 1.00 92.19 87 GLN A C 1
ATOM 694 O O . GLN A 1 87 ? -8.477 4.016 21.702 1.00 92.19 87 GLN A O 1
ATOM 699 N N . GLY A 1 88 ? -8.595 5.388 19.912 1.00 92.88 88 GLY A N 1
ATOM 700 C CA . GLY A 1 88 ? -9.279 6.486 20.604 1.00 92.88 88 GLY A CA 1
ATOM 701 C C . GLY A 1 88 ? -10.651 6.059 21.130 1.00 92.88 88 GLY A C 1
ATOM 702 O O . GLY A 1 88 ? -10.912 6.142 22.325 1.00 92.88 88 GLY A O 1
ATOM 703 N N . GLN A 1 89 ? -11.475 5.446 20.277 1.00 92.50 89 GLN A N 1
ATOM 704 C CA . GLN A 1 89 ? -12.799 4.954 20.671 1.00 92.50 89 GLN A CA 1
ATOM 705 C C . GLN A 1 89 ? -12.744 3.915 21.801 1.00 92.50 89 GLN A C 1
ATOM 707 O O . GLN A 1 89 ? -13.583 3.926 22.699 1.00 92.50 89 GLN A O 1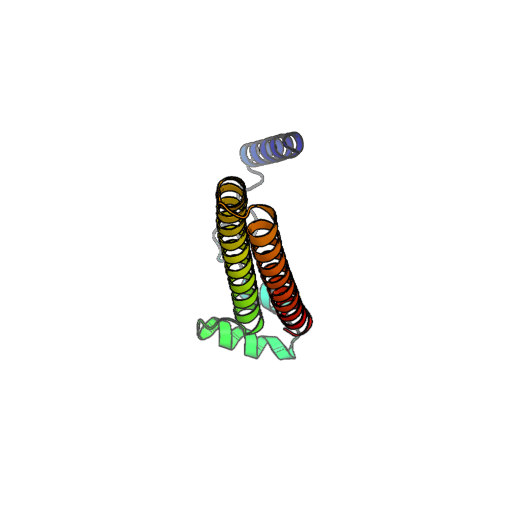
ATOM 712 N N . ARG A 1 90 ? -11.743 3.024 21.804 1.00 90.75 90 ARG A N 1
ATOM 713 C CA . ARG A 1 90 ? -11.519 2.065 22.901 1.00 90.75 90 ARG A CA 1
ATOM 714 C C . ARG A 1 90 ? -11.162 2.760 24.213 1.00 90.75 90 ARG A C 1
ATOM 716 O O . ARG A 1 90 ? -11.514 2.248 25.274 1.00 90.75 90 ARG A O 1
ATOM 723 N N . PHE A 1 91 ? -10.438 3.875 24.159 1.00 90.56 91 PHE A N 1
ATOM 724 C CA . PHE A 1 91 ? -10.105 4.671 25.337 1.00 90.56 91 PHE A CA 1
ATOM 725 C C . PHE A 1 91 ? -11.337 5.401 25.883 1.00 90.56 91 PHE A C 1
ATOM 727 O O . PHE A 1 91 ? -11.579 5.344 27.090 1.00 90.56 91 PHE A O 1
ATOM 734 N N . ASP A 1 92 ? -12.145 5.993 25.004 1.00 89.06 92 ASP A N 1
ATOM 735 C CA . ASP A 1 92 ? -13.383 6.692 25.368 1.00 89.06 92 ASP A CA 1
ATOM 736 C C . ASP A 1 92 ? -14.430 5.725 25.935 1.00 89.06 92 ASP A C 1
ATOM 738 O O . ASP A 1 92 ? -15.043 5.996 26.966 1.00 89.06 92 ASP A O 1
ATOM 742 N N . ALA A 1 93 ? -14.549 4.525 25.355 1.00 89.06 93 ALA A N 1
ATOM 743 C CA . ALA A 1 93 ? -15.446 3.475 25.837 1.00 89.06 93 ALA A CA 1
ATOM 744 C C . ALA A 1 93 ? -15.173 3.059 27.291 1.00 89.06 93 ALA A C 1
ATOM 746 O O . ALA A 1 93 ? -16.075 2.602 27.985 1.00 89.06 93 ALA A O 1
ATOM 747 N N . ARG A 1 94 ? -13.935 3.204 27.786 1.00 81.94 94 ARG A N 1
ATOM 748 C CA . ARG A 1 94 ? -13.608 2.911 29.195 1.00 81.94 94 ARG A CA 1
ATOM 749 C C . ARG A 1 94 ? -14.165 3.951 30.165 1.00 81.94 94 ARG A C 1
ATOM 751 O O . ARG A 1 94 ? -14.232 3.651 31.350 1.00 81.94 94 ARG A O 1
ATOM 758 N N . ARG A 1 95 ? -14.508 5.144 29.676 1.00 88.44 95 ARG A N 1
ATOM 759 C CA . ARG A 1 95 ? -15.007 6.278 30.463 1.00 88.44 95 ARG A CA 1
ATOM 760 C C . ARG A 1 95 ? -16.494 6.556 30.264 1.00 88.44 95 ARG A C 1
ATOM 762 O O . ARG A 1 95 ? -17.014 7.425 30.948 1.00 88.44 95 ARG A O 1
ATOM 769 N N . SER A 1 96 ? -17.160 5.875 29.329 1.00 88.81 96 SER A N 1
ATOM 770 C CA . SER A 1 96 ? -18.592 6.085 29.093 1.00 88.81 96 SER A CA 1
ATOM 771 C C . SER A 1 96 ? -19.437 5.484 30.212 1.00 88.81 96 SER A C 1
ATOM 773 O O . SER A 1 96 ? -19.028 4.491 30.809 1.00 88.81 96 SER A O 1
ATOM 775 N N . ASP A 1 97 ? -20.663 5.975 30.366 1.00 87.12 97 ASP A N 1
ATOM 776 C CA . ASP A 1 97 ? -21.636 5.458 31.337 1.00 87.12 97 ASP A CA 1
ATOM 777 C C . ASP A 1 97 ? -22.011 3.981 31.112 1.00 87.12 97 ASP A C 1
ATOM 779 O O . ASP A 1 97 ? -22.415 3.290 32.044 1.00 87.12 97 ASP A O 1
ATOM 783 N N . THR A 1 98 ? -21.821 3.457 29.892 1.00 90.06 98 THR A N 1
ATOM 784 C CA . THR A 1 98 ? -22.089 2.052 29.528 1.00 90.06 98 THR A CA 1
ATOM 785 C C . THR A 1 98 ? -20.865 1.346 28.911 1.00 90.06 98 THR A C 1
ATOM 787 O O . THR A 1 98 ? -20.855 1.003 27.724 1.00 90.06 98 THR A O 1
ATOM 790 N N . PRO A 1 99 ? -19.800 1.062 29.690 1.00 88.00 99 PRO A N 1
ATOM 791 C CA . PRO A 1 99 ? -18.521 0.600 29.144 1.00 88.00 99 PRO A CA 1
ATOM 792 C C . PRO A 1 99 ? -18.591 -0.696 28.329 1.00 88.00 99 PRO A C 1
ATOM 794 O O . PRO A 1 99 ? -17.887 -0.839 27.330 1.00 88.00 99 PRO A O 1
ATOM 797 N N . GLU A 1 100 ? -19.419 -1.656 28.738 1.00 88.69 100 GLU A N 1
ATOM 798 C CA . GLU A 1 100 ? -19.535 -2.956 28.066 1.00 88.69 100 GLU A CA 1
ATOM 799 C C . GLU A 1 100 ? -20.178 -2.833 26.683 1.00 88.69 100 GLU A C 1
ATOM 801 O O . GLU A 1 100 ? -19.649 -3.353 25.697 1.00 88.69 100 GLU A O 1
ATOM 806 N N . GLN A 1 101 ? -21.280 -2.085 26.593 1.00 92.06 101 GLN A N 1
ATOM 807 C CA . GLN A 1 101 ? -21.991 -1.855 25.337 1.00 92.06 101 GLN A CA 1
ATOM 808 C C . GLN A 1 101 ? -21.134 -1.043 24.366 1.00 92.06 101 GLN A C 1
ATOM 810 O O . GLN A 1 101 ? -20.984 -1.430 23.205 1.00 92.06 101 GLN A O 1
ATOM 815 N N . THR A 1 102 ? -20.506 0.035 24.843 1.00 90.94 102 THR A N 1
ATOM 816 C CA . THR A 1 102 ? -19.637 0.873 24.010 1.00 90.94 102 THR A CA 1
ATOM 817 C C . THR A 1 102 ? -18.432 0.078 23.501 1.00 90.94 102 THR A C 1
ATOM 819 O O . THR A 1 102 ? -18.106 0.145 22.316 1.00 90.94 102 THR A O 1
ATOM 822 N N . ARG A 1 103 ? -17.808 -0.768 24.338 1.00 89.75 103 ARG A N 1
ATOM 823 C CA . ARG A 1 103 ? -16.735 -1.680 23.892 1.00 89.75 103 ARG A CA 1
ATOM 824 C C . ARG A 1 103 ? -17.216 -2.645 22.811 1.00 89.75 103 ARG A C 1
ATOM 826 O O . ARG A 1 103 ? -16.540 -2.785 21.793 1.00 89.75 103 ARG A O 1
ATOM 833 N N . ALA A 1 104 ? -18.372 -3.281 22.997 1.00 93.44 104 ALA A N 1
ATOM 834 C CA . ALA A 1 104 ? -18.921 -4.221 22.020 1.00 93.44 104 ALA A CA 1
ATOM 835 C C . ALA A 1 104 ? -19.171 -3.559 20.652 1.00 93.44 104 ALA A C 1
ATOM 837 O O . ALA A 1 104 ? -18.862 -4.148 19.612 1.00 93.44 104 ALA A O 1
ATOM 838 N N . GLN A 1 105 ? -19.663 -2.316 20.644 1.00 92.94 105 GLN A N 1
ATOM 839 C CA . GLN A 1 105 ? -19.857 -1.533 19.420 1.00 92.94 105 GLN A CA 1
ATOM 840 C C . GLN A 1 105 ? -18.528 -1.212 18.722 1.00 92.94 105 GLN A C 1
ATOM 842 O O . GLN A 1 105 ? -18.409 -1.388 17.506 1.00 92.94 105 GLN A O 1
ATOM 847 N N . VAL A 1 106 ? -17.507 -0.796 19.478 1.00 94.94 106 VAL A N 1
ATOM 848 C CA . VAL A 1 106 ? -16.171 -0.506 18.931 1.00 94.94 106 VAL A CA 1
ATOM 849 C C . VAL A 1 106 ? -15.527 -1.764 18.338 1.00 94.94 106 VAL A C 1
ATOM 851 O O . VAL A 1 106 ? -14.979 -1.712 17.237 1.00 94.94 106 VAL A O 1
ATOM 854 N N . GLU A 1 107 ? -15.657 -2.920 18.994 1.00 94.25 107 GLU A N 1
ATOM 855 C CA . GLU A 1 107 ? -15.163 -4.194 18.453 1.00 94.25 107 GLU A CA 1
ATOM 856 C C . GLU A 1 107 ? -15.928 -4.645 17.200 1.00 94.25 107 GLU A C 1
ATOM 858 O O . GLU A 1 107 ? -15.332 -5.152 16.248 1.00 94.25 107 GLU A O 1
ATOM 863 N N . ALA A 1 108 ? -17.250 -4.451 17.149 1.00 95.50 108 ALA A N 1
ATOM 864 C CA . ALA A 1 108 ? -18.031 -4.721 15.941 1.00 95.50 108 ALA A CA 1
ATOM 865 C C . ALA A 1 108 ? -17.573 -3.842 14.766 1.00 95.50 108 ALA A C 1
ATOM 867 O O . ALA A 1 108 ? -17.377 -4.340 13.654 1.00 95.50 108 ALA A O 1
ATOM 868 N N . ARG A 1 109 ? -17.316 -2.556 15.025 1.00 94.62 109 ARG A N 1
ATOM 869 C CA . ARG A 1 109 ? -16.763 -1.634 14.029 1.00 94.62 109 ARG A CA 1
ATOM 870 C C . ARG A 1 109 ? -15.383 -2.083 13.550 1.00 94.62 109 ARG A C 1
ATOM 872 O O . ARG A 1 109 ? -15.144 -2.106 12.343 1.00 94.62 109 ARG A O 1
ATOM 879 N N . TRP A 1 110 ? -14.497 -2.480 14.465 1.00 95.31 110 TRP A N 1
ATOM 880 C CA . TRP A 1 110 ? -13.162 -2.969 14.115 1.00 95.31 110 TRP A CA 1
ATOM 881 C C . TRP A 1 110 ? -13.213 -4.215 13.225 1.00 95.31 110 TRP A C 1
ATOM 883 O O . TRP A 1 110 ? -12.519 -4.271 12.210 1.00 95.31 110 TRP A O 1
ATOM 893 N N . ARG A 1 111 ? -14.106 -5.168 13.520 1.00 96.88 111 ARG A N 1
ATOM 894 C CA . ARG A 1 111 ? -14.340 -6.334 12.649 1.00 96.88 111 ARG A CA 1
ATOM 895 C C . ARG A 1 111 ? -14.749 -5.926 11.230 1.00 96.88 111 ARG A C 1
ATOM 897 O O . ARG A 1 111 ? -14.263 -6.510 10.264 1.00 96.88 111 ARG A O 1
ATOM 904 N N . GLY A 1 112 ? -15.587 -4.898 11.089 1.00 96.56 112 GLY A N 1
ATOM 905 C CA . GLY A 1 112 ? -15.963 -4.344 9.784 1.00 96.56 112 GLY A CA 1
ATOM 906 C C . GLY A 1 112 ? -14.779 -3.747 9.012 1.00 96.56 112 GLY A C 1
ATOM 907 O O . GLY A 1 112 ? -14.648 -3.980 7.807 1.00 96.56 112 GLY A O 1
ATOM 908 N N . VAL A 1 113 ? -13.886 -3.029 9.701 1.00 95.94 113 VAL A N 1
ATOM 909 C CA . VAL A 1 113 ? -12.640 -2.502 9.113 1.00 95.94 113 VAL A CA 1
ATOM 910 C C . VAL A 1 113 ? -11.746 -3.645 8.631 1.00 95.94 113 VAL A C 1
ATOM 912 O O . VAL A 1 113 ? -11.300 -3.631 7.484 1.00 95.94 113 VAL A O 1
ATOM 915 N N . GLN A 1 114 ? -11.537 -4.671 9.463 1.00 96.44 114 GLN A N 1
ATOM 916 C CA . GLN A 1 114 ? -10.737 -5.844 9.101 1.00 96.44 114 GLN A CA 1
ATOM 917 C C . GLN A 1 114 ? -11.309 -6.582 7.883 1.00 96.44 114 GLN A C 1
ATOM 919 O O . GLN A 1 114 ? -10.552 -6.985 7.000 1.00 96.44 114 GLN A O 1
ATOM 924 N N . ALA A 1 115 ? -12.634 -6.740 7.811 1.00 97.31 115 ALA A N 1
ATOM 925 C CA . ALA A 1 115 ? -13.297 -7.383 6.681 1.00 97.31 115 ALA A CA 1
ATOM 926 C C . ALA A 1 115 ? -13.088 -6.604 5.372 1.00 97.31 115 ALA A C 1
ATOM 928 O O . ALA A 1 115 ? -12.718 -7.203 4.361 1.00 97.31 115 ALA A O 1
ATOM 929 N N . ARG A 1 116 ? -13.249 -5.271 5.391 1.00 96.56 116 ARG A N 1
ATOM 930 C CA . ARG A 1 116 ? -12.970 -4.427 4.213 1.00 96.56 116 ARG A CA 1
ATOM 931 C C . ARG A 1 116 ? -11.511 -4.479 3.802 1.00 96.56 116 ARG A C 1
ATOM 933 O O . ARG A 1 116 ? -11.237 -4.698 2.631 1.00 96.56 116 ARG A O 1
ATOM 940 N N . PHE A 1 117 ? -10.589 -4.360 4.754 1.00 96.69 117 PHE A N 1
ATOM 941 C CA . PHE A 1 117 ? -9.161 -4.448 4.465 1.00 96.69 117 PHE A CA 1
ATOM 942 C C . PHE A 1 117 ? -8.802 -5.776 3.781 1.00 96.69 117 PHE A C 1
ATOM 944 O O . PHE A 1 117 ? -8.101 -5.780 2.775 1.00 96.69 117 PHE A O 1
ATOM 951 N N . ARG A 1 118 ? -9.335 -6.905 4.269 1.00 97.12 118 ARG A N 1
ATOM 952 C CA . ARG A 1 118 ? -9.127 -8.217 3.631 1.00 97.12 118 ARG A CA 1
ATOM 953 C C . ARG A 1 118 ? -9.678 -8.271 2.205 1.00 97.12 118 ARG A C 1
ATOM 955 O O . ARG A 1 118 ? -9.023 -8.835 1.333 1.00 97.12 118 ARG A O 1
ATOM 962 N N . ALA A 1 119 ? -10.851 -7.690 1.961 1.00 97.50 119 ALA A N 1
ATOM 963 C CA . ALA A 1 119 ? -11.431 -7.620 0.621 1.00 97.50 119 ALA A CA 1
ATOM 964 C C . ALA A 1 119 ? -10.587 -6.752 -0.332 1.00 97.50 119 ALA A C 1
ATOM 966 O O . ALA A 1 119 ? -10.360 -7.149 -1.476 1.00 97.50 119 ALA A O 1
ATOM 967 N N . ASP A 1 120 ? -10.077 -5.617 0.153 1.00 96.75 120 ASP A N 1
ATOM 968 C CA . ASP A 1 120 ? -9.208 -4.716 -0.609 1.00 96.75 120 ASP A CA 1
ATOM 969 C C . ASP A 1 120 ? -7.875 -5.403 -0.965 1.00 96.75 120 ASP A C 1
ATOM 971 O O . ASP A 1 120 ? -7.453 -5.369 -2.121 1.00 96.75 120 ASP A O 1
ATOM 975 N N . VAL A 1 121 ? -7.252 -6.116 -0.015 1.00 97.38 121 VAL A N 1
ATOM 976 C CA . VAL A 1 121 ? -6.047 -6.930 -0.273 1.00 97.38 121 VAL A CA 1
ATOM 977 C C . VAL A 1 121 ? -6.323 -8.010 -1.318 1.00 97.38 121 VAL A C 1
ATOM 979 O O . VAL A 1 121 ? -5.537 -8.183 -2.244 1.00 97.38 121 VAL A O 1
ATOM 982 N N . ALA A 1 122 ? -7.451 -8.718 -1.220 1.00 96.94 122 ALA A N 1
ATOM 983 C CA . ALA A 1 122 ? -7.811 -9.734 -2.207 1.00 96.94 122 ALA A CA 1
ATOM 984 C C . ALA A 1 122 ? -8.002 -9.138 -3.613 1.00 96.94 122 ALA A C 1
ATOM 986 O O . ALA A 1 122 ? -7.651 -9.778 -4.602 1.00 96.94 122 ALA A O 1
ATOM 987 N N . ASN A 1 123 ? -8.533 -7.916 -3.718 1.00 96.69 123 ASN A N 1
ATOM 988 C CA . ASN A 1 123 ? -8.638 -7.207 -4.992 1.00 96.69 123 ASN A CA 1
ATOM 989 C C . ASN A 1 123 ? -7.253 -6.879 -5.570 1.00 96.69 123 ASN A C 1
ATOM 991 O O . ASN A 1 123 ? -6.988 -7.213 -6.723 1.00 96.69 123 ASN A O 1
ATOM 995 N N . ILE A 1 124 ? -6.362 -6.311 -4.755 1.00 95.88 124 ILE A N 1
ATOM 996 C CA . ILE A 1 124 ? -4.985 -6.001 -5.160 1.00 95.88 124 ILE A CA 1
ATOM 997 C C . ILE A 1 124 ? -4.252 -7.269 -5.610 1.00 95.88 124 ILE A C 1
ATOM 999 O O . ILE A 1 124 ? -3.639 -7.271 -6.671 1.00 95.88 124 ILE A O 1
ATOM 1003 N N . ASN A 1 125 ? -4.376 -8.369 -4.866 1.00 96.00 125 ASN A N 1
ATOM 1004 C CA . ASN A 1 125 ? -3.742 -9.635 -5.232 1.00 96.00 125 ASN A CA 1
ATOM 1005 C C . ASN A 1 125 ? -4.244 -10.167 -6.579 1.00 96.00 125 ASN A C 1
ATOM 1007 O O . ASN A 1 125 ? -3.452 -10.679 -7.361 1.00 96.00 125 ASN A O 1
ATOM 1011 N N . ARG A 1 126 ? -5.540 -10.021 -6.885 1.00 96.06 126 ARG A N 1
ATOM 1012 C CA . ARG A 1 126 ? -6.064 -10.389 -8.209 1.00 96.06 126 ARG A CA 1
ATOM 1013 C C . ARG A 1 126 ? -5.469 -9.535 -9.322 1.00 96.06 126 ARG A C 1
ATOM 1015 O O . ARG A 1 126 ? -5.196 -10.076 -10.381 1.00 96.06 126 ARG A O 1
ATOM 1022 N N . ARG A 1 127 ? -5.271 -8.233 -9.091 1.00 94.56 127 ARG A N 1
ATOM 1023 C CA . ARG A 1 127 ? -4.600 -7.360 -10.065 1.00 94.56 127 ARG A CA 1
ATOM 1024 C C . ARG A 1 127 ? -3.172 -7.828 -10.296 1.00 94.56 127 ARG A C 1
ATOM 1026 O O . ARG A 1 127 ? -2.813 -8.023 -11.441 1.00 94.56 127 ARG A O 1
ATOM 1033 N N . ILE A 1 128 ? -2.433 -8.133 -9.223 1.00 92.31 128 ILE A N 1
ATOM 1034 C CA . ILE A 1 128 ? -1.041 -8.603 -9.299 1.00 92.31 128 ILE A CA 1
ATOM 1035 C C . ILE A 1 128 ? -0.888 -9.878 -10.137 1.00 92.31 128 ILE A C 1
ATOM 1037 O O . ILE A 1 128 ? 0.092 -10.030 -10.852 1.00 92.31 128 ILE A O 1
ATOM 1041 N N . LEU A 1 129 ? -1.845 -10.799 -10.042 1.00 90.50 129 LEU A N 1
ATOM 1042 C CA . LEU A 1 129 ? -1.791 -12.065 -10.774 1.00 90.50 129 LEU A CA 1
ATOM 1043 C C . LEU A 1 129 ? -2.174 -11.944 -12.256 1.00 90.50 129 LEU A C 1
ATOM 1045 O O . LEU A 1 129 ? -1.951 -12.893 -13.001 1.00 90.50 129 LEU A O 1
ATOM 1049 N N . ASN A 1 130 ? -2.777 -10.825 -12.663 1.00 86.31 130 ASN A N 1
ATOM 1050 C CA . ASN A 1 130 ? -3.441 -10.691 -13.959 1.00 86.31 130 ASN A CA 1
ATOM 1051 C C . ASN A 1 130 ? -2.887 -9.552 -14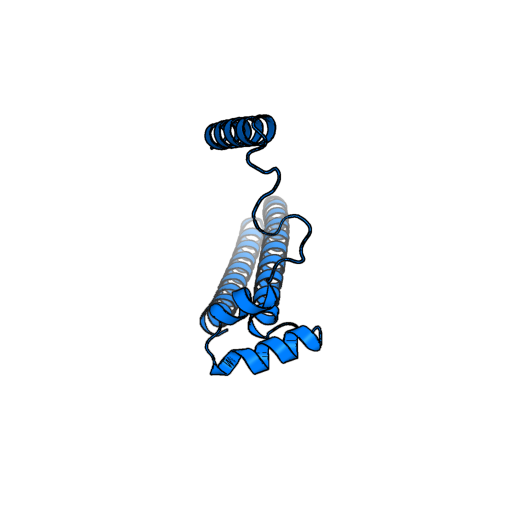.835 1.00 86.31 130 ASN A C 1
ATOM 1053 O O . ASN A 1 130 ? -3.478 -9.303 -15.885 1.00 86.31 130 ASN A O 1
ATOM 1057 N N . TYR A 1 131 ? -1.833 -8.847 -14.409 1.00 74.12 131 TYR A N 1
ATOM 1058 C CA . TYR A 1 131 ? -1.237 -7.733 -15.161 1.00 74.12 131 TYR A CA 1
ATOM 1059 C C . TYR A 1 131 ? 0.149 -8.055 -15.713 1.00 74.12 131 TYR A C 1
ATOM 1061 O O . TYR A 1 131 ? 0.818 -8.944 -15.139 1.00 74.12 131 TYR A O 1
#

Sequence (131 aa):
MSERRNLIDEILGDAFRRGEFDNLPGTGKRLAIEDDLDTYVPPEMRMAHRMLKESNMTPDWIAEGKAIEDAQAKLLRKLQADARLIQGQRFDARRSDTPEQTRAQVEARWRGVQARFRADVANINRRILNY

Secondary structure (DSSP, 8-state):
--HHHHHHHHHHHHHHHTTTTTT-TTTTSPP-HHHHHHHTS-HHHHHHHHHHHHTTPPPHHHHHHHHHHHHHHHHHHHHHHHHHHHHHHHHHHTTSSSHHHHHHHHHHHHHHHHHHHHHHHHHHHHHHHH-